Protein AF-A0A813SRH2-F1 (afdb_monomer_lite)

Structure (mmCIF, N/CA/C/O backbone):
data_AF-A0A813SRH2-F1
#
_entry.id   AF-A0A813SRH2-F1
#
loop_
_atom_site.group_PDB
_atom_site.id
_atom_site.type_symbol
_atom_site.label_atom_id
_atom_site.label_alt_id
_atom_site.label_comp_id
_atom_site.label_asym_id
_atom_site.label_entity_id
_atom_site.label_seq_id
_atom_site.pdbx_PDB_ins_code
_atom_site.Cartn_x
_atom_site.Cartn_y
_atom_site.Cartn_z
_atom_site.occupancy
_atom_site.B_iso_or_equiv
_atom_site.auth_seq_id
_atom_site.auth_comp_id
_atom_site.auth_asym_id
_atom_site.auth_atom_id
_atom_site.pdbx_PDB_model_num
ATOM 1 N N . MET A 1 1 ? -6.464 27.653 -8.911 1.00 38.38 1 MET A N 1
ATOM 2 C CA . MET A 1 1 ? -5.800 26.621 -9.735 1.00 38.38 1 MET A CA 1
ATOM 3 C C . MET A 1 1 ? -6.261 25.279 -9.213 1.00 38.38 1 MET A C 1
ATOM 5 O O . MET A 1 1 ? -5.975 24.974 -8.065 1.00 38.38 1 MET A O 1
ATOM 9 N N . VAL A 1 2 ? -7.042 24.533 -9.989 1.00 41.81 2 VAL A N 1
ATOM 10 C CA . VAL A 1 2 ? -7.444 23.172 -9.614 1.00 41.81 2 VAL A CA 1
ATOM 11 C C . VAL A 1 2 ? -6.166 22.332 -9.645 1.00 41.81 2 VAL A C 1
ATOM 13 O O . VAL A 1 2 ? -5.562 22.202 -10.708 1.00 41.81 2 VAL A O 1
ATOM 16 N N . HIS A 1 3 ? -5.681 21.856 -8.495 1.00 52.59 3 HIS A N 1
ATOM 17 C CA . HIS A 1 3 ? -4.683 20.788 -8.496 1.00 52.59 3 HIS A CA 1
ATOM 18 C C . HIS A 1 3 ? -5.364 19.596 -9.169 1.00 52.59 3 HIS A C 1
ATOM 20 O O . HI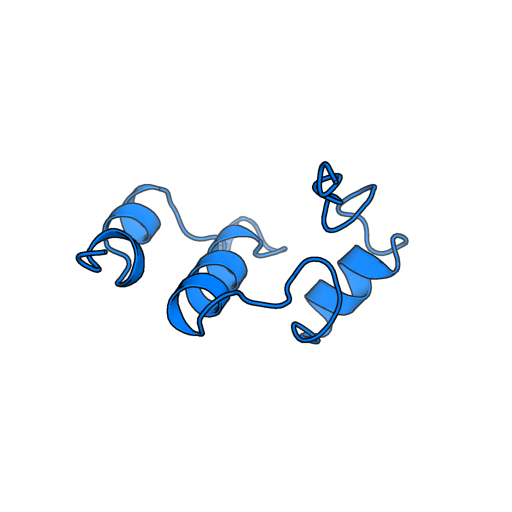S A 1 3 ? -6.269 19.005 -8.595 1.00 52.59 3 HIS A O 1
ATOM 26 N N . MET A 1 4 ? -5.006 19.301 -10.422 1.00 47.56 4 MET A N 1
ATOM 27 C CA . MET A 1 4 ? -5.341 18.013 -11.016 1.00 47.56 4 MET A CA 1
ATOM 28 C C . MET A 1 4 ? -4.697 16.962 -10.118 1.00 47.56 4 MET A C 1
ATOM 30 O O . MET A 1 4 ? -3.469 16.865 -10.081 1.00 47.56 4 MET A O 1
ATOM 34 N N . GLU A 1 5 ? -5.514 16.250 -9.347 1.00 64.19 5 GLU A N 1
ATOM 35 C CA . GLU A 1 5 ? -5.096 15.108 -8.543 1.00 64.19 5 GLU A CA 1
ATOM 36 C C . GLU A 1 5 ? -4.493 14.072 -9.496 1.00 64.19 5 GLU A C 1
ATOM 38 O O . GLU A 1 5 ? -5.197 13.321 -10.170 1.00 64.19 5 GLU A O 1
ATOM 43 N N . LYS A 1 6 ? -3.167 14.103 -9.648 1.00 76.00 6 LYS A N 1
ATOM 44 C CA . LYS A 1 6 ? -2.458 13.114 -10.451 1.00 76.00 6 LYS A CA 1
ATOM 45 C C . LYS A 1 6 ? -2.532 11.791 -9.705 1.00 76.00 6 LYS A C 1
ATOM 47 O O . LYS A 1 6 ? -2.068 11.698 -8.572 1.00 76.00 6 LYS A O 1
ATOM 52 N N . LEU A 1 7 ? -3.097 10.781 -10.359 1.00 85.12 7 LEU A N 1
ATOM 53 C CA . LEU A 1 7 ? -2.999 9.402 -9.900 1.00 85.12 7 LEU A CA 1
ATOM 54 C C . LEU A 1 7 ? -1.518 8.998 -9.787 1.00 85.12 7 LEU A C 1
ATOM 56 O O . LEU A 1 7 ? -0.688 9.503 -10.549 1.00 85.12 7 LEU A O 1
ATOM 60 N N . PRO A 1 8 ? -1.177 8.097 -8.852 1.00 87.12 8 PRO A N 1
ATOM 61 C CA . PRO A 1 8 ? 0.213 7.735 -8.592 1.00 87.12 8 PRO A CA 1
ATOM 62 C C . PRO A 1 8 ? 0.875 6.935 -9.709 1.00 87.12 8 PRO A C 1
ATOM 64 O O . PRO A 1 8 ? 2.089 6.990 -9.858 1.00 87.12 8 PRO A O 1
ATOM 67 N N . TRP A 1 9 ? 0.087 6.244 -10.520 1.00 90.81 9 TRP A N 1
ATOM 68 C CA . TRP A 1 9 ? 0.526 5.508 -11.700 1.00 90.81 9 TRP A CA 1
ATOM 69 C C . TRP A 1 9 ? -0.654 5.355 -12.657 1.00 90.81 9 TRP A C 1
ATOM 71 O O . TRP A 1 9 ? -1.812 5.525 -12.261 1.00 90.81 9 TRP A O 1
ATOM 81 N N . SER A 1 10 ? -0.362 5.026 -13.914 1.00 91.00 10 SER A N 1
ATOM 82 C CA . SER A 1 10 ? -1.399 4.748 -14.916 1.00 91.00 10 SER A CA 1
ATOM 83 C C . SER A 1 10 ? -1.949 3.334 -14.735 1.00 91.00 10 SER A C 1
ATOM 85 O O . SER A 1 10 ? -3.157 3.116 -14.824 1.00 91.00 10 SER A O 1
ATOM 87 N N . THR A 1 11 ? -1.068 2.380 -14.426 1.00 92.62 11 THR A N 1
ATOM 88 C CA . THR A 1 11 ? -1.411 0.974 -14.171 1.00 92.62 11 THR A CA 1
ATOM 89 C C . THR A 1 11 ? -0.546 0.397 -13.055 1.00 92.62 11 THR A C 1
ATOM 91 O O . THR A 1 11 ? 0.640 0.694 -12.985 1.00 92.62 11 THR A O 1
ATOM 94 N N . ALA A 1 12 ? -1.115 -0.461 -12.202 1.00 93.75 12 ALA A N 1
ATOM 95 C CA . ALA A 1 12 ? -0.376 -1.176 -11.155 1.00 93.75 12 ALA A CA 1
ATOM 96 C C . ALA A 1 12 ? 0.376 -2.392 -11.736 1.00 93.75 12 ALA A C 1
ATOM 98 O O . ALA A 1 12 ? 0.072 -3.538 -11.404 1.00 93.75 12 ALA A O 1
ATOM 99 N N . ALA A 1 13 ? 1.298 -2.126 -12.660 1.00 94.75 13 ALA A N 1
ATOM 100 C CA . ALA A 1 13 ? 2.096 -3.113 -13.382 1.00 94.75 13 ALA A CA 1
ATOM 101 C C . ALA A 1 13 ? 3.572 -2.684 -13.370 1.00 94.75 13 ALA A C 1
ATOM 103 O O . ALA A 1 13 ? 3.856 -1.487 -13.350 1.00 94.75 13 ALA A O 1
ATOM 104 N N . GLU A 1 14 ? 4.514 -3.627 -13.335 1.00 92.69 14 GLU A N 1
ATOM 105 C CA . GLU A 1 14 ? 5.947 -3.315 -13.180 1.00 92.69 14 GLU A CA 1
ATOM 106 C C . GLU A 1 14 ? 6.544 -2.522 -14.353 1.00 92.69 14 GLU A C 1
ATOM 108 O O . GLU A 1 14 ? 7.612 -1.925 -14.215 1.00 92.69 14 GLU A O 1
ATOM 113 N N . GLU A 1 15 ? 5.869 -2.512 -15.499 1.00 95.12 15 GLU A N 1
ATOM 114 C CA . GLU A 1 15 ? 6.226 -1.724 -16.677 1.00 95.12 15 GLU A CA 1
ATOM 115 C C . GLU A 1 15 ? 5.915 -0.231 -16.491 1.00 95.12 15 GLU A C 1
ATOM 117 O O . GLU A 1 15 ? 6.511 0.616 -17.161 1.00 95.12 15 GLU A O 1
ATOM 122 N N . ASP A 1 16 ? 4.997 0.110 -15.579 1.00 94.12 16 ASP A N 1
ATOM 123 C CA . ASP A 1 16 ? 4.732 1.492 -15.194 1.00 94.12 16 ASP A CA 1
ATOM 124 C C . ASP A 1 16 ? 5.855 1.976 -14.271 1.00 94.12 16 ASP A C 1
ATOM 126 O O . ASP A 1 16 ? 6.035 1.494 -13.151 1.00 94.12 16 ASP A O 1
ATOM 130 N N . HIS A 1 17 ? 6.625 2.955 -14.747 1.00 91.19 17 HIS A N 1
ATOM 131 C CA . HIS A 1 17 ? 7.778 3.482 -14.022 1.00 91.19 17 HIS A CA 1
ATOM 132 C C . HIS A 1 17 ? 7.414 4.040 -12.638 1.00 91.19 17 HIS A C 1
ATOM 134 O O . HIS A 1 17 ? 8.179 3.863 -11.688 1.00 91.19 17 HIS A O 1
ATOM 140 N N . SER A 1 18 ? 6.246 4.674 -12.499 1.00 89.88 18 SER A N 1
ATOM 141 C CA . SER A 1 18 ? 5.806 5.245 -11.224 1.00 89.88 18 SER A CA 1
ATOM 142 C C . SER A 1 18 ? 5.389 4.149 -10.246 1.00 89.88 18 SER A C 1
ATOM 144 O O . SER A 1 18 ? 5.713 4.227 -9.060 1.00 89.88 18 SER A O 1
ATOM 146 N N . TYR A 1 19 ? 4.728 3.093 -10.735 1.00 92.38 19 TYR A N 1
ATOM 147 C CA . TYR A 1 19 ? 4.427 1.925 -9.907 1.00 92.38 19 TYR A CA 1
ATOM 148 C C . TYR A 1 19 ? 5.701 1.180 -9.50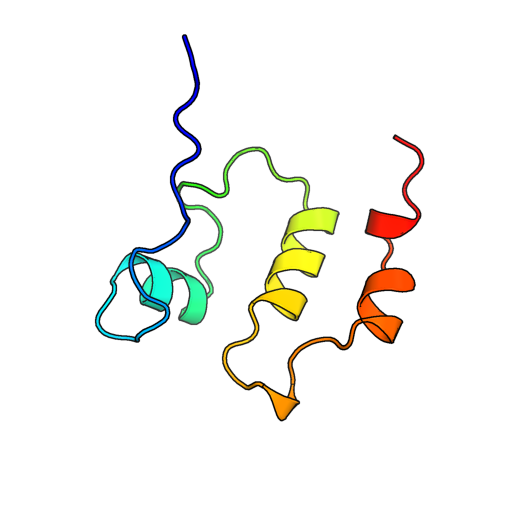0 1.00 92.38 19 TYR A C 1
ATOM 150 O O . TYR A 1 19 ? 5.860 0.836 -8.332 1.00 92.38 19 TYR A O 1
ATOM 158 N N . LYS A 1 20 ? 6.653 0.988 -10.419 1.00 93.12 20 LYS A N 1
ATOM 159 C CA . LYS A 1 20 ? 7.930 0.334 -10.105 1.00 93.12 20 LYS A CA 1
ATOM 160 C C . LYS A 1 20 ? 8.735 1.111 -9.063 1.00 93.12 20 LYS A C 1
ATOM 162 O O . LYS A 1 20 ? 9.190 0.520 -8.094 1.00 93.12 20 LYS A O 1
ATOM 167 N N . THR A 1 21 ? 8.804 2.435 -9.197 1.00 90.88 21 THR A N 1
ATOM 168 C CA . THR A 1 21 ? 9.435 3.323 -8.203 1.00 90.88 21 THR A CA 1
ATOM 169 C C . THR A 1 21 ? 8.822 3.143 -6.806 1.00 90.88 21 THR A C 1
ATOM 171 O O . THR A 1 21 ? 9.547 3.067 -5.814 1.00 90.88 21 THR A O 1
ATOM 174 N N . TRP A 1 22 ? 7.493 2.994 -6.726 1.00 90.69 22 TRP A N 1
ATOM 175 C CA . TRP A 1 22 ? 6.803 2.670 -5.473 1.00 90.69 22 TRP A CA 1
ATOM 176 C C . TRP A 1 22 ? 7.220 1.303 -4.913 1.00 90.69 22 TRP A C 1
ATOM 178 O O . TRP A 1 22 ? 7.503 1.190 -3.720 1.00 90.69 22 TRP A O 1
ATOM 188 N N . LEU A 1 23 ? 7.291 0.270 -5.759 1.00 91.69 23 LEU A N 1
ATOM 189 C CA . LEU A 1 23 ? 7.731 -1.070 -5.347 1.00 91.69 23 LEU A CA 1
ATOM 190 C C . LEU A 1 23 ? 9.182 -1.093 -4.853 1.00 91.69 23 LEU A C 1
ATOM 192 O O . LEU A 1 23 ? 9.482 -1.804 -3.893 1.00 91.69 23 LEU A O 1
ATOM 196 N N . ASP A 1 24 ? 10.052 -0.288 -5.461 1.00 90.94 24 ASP A N 1
ATOM 197 C CA . ASP A 1 24 ? 11.463 -0.150 -5.087 1.00 90.94 24 ASP A CA 1
ATOM 198 C C . ASP A 1 24 ? 11.654 0.629 -3.767 1.00 90.94 24 ASP A C 1
ATOM 200 O O . ASP A 1 24 ? 12.757 0.694 -3.219 1.00 90.94 24 ASP A O 1
ATOM 204 N N . GLY A 1 25 ? 10.572 1.181 -3.208 1.00 86.00 25 GLY A N 1
ATOM 205 C CA . GLY A 1 25 ? 10.554 1.828 -1.900 1.00 86.00 25 GLY A CA 1
ATOM 206 C C . GLY A 1 25 ? 10.891 3.320 -1.921 1.00 86.00 25 GLY A C 1
ATOM 207 O O . GLY A 1 25 ? 11.037 3.921 -0.846 1.00 86.00 25 GLY A O 1
ATOM 208 N N . ASP A 1 26 ? 10.977 3.938 -3.102 1.00 82.25 26 ASP A N 1
ATOM 209 C CA . ASP A 1 26 ? 11.080 5.391 -3.220 1.00 82.25 26 ASP A CA 1
ATOM 210 C C . ASP A 1 26 ? 9.686 6.028 -3.140 1.00 82.25 26 ASP A C 1
ATOM 212 O O . ASP A 1 26 ? 8.888 6.041 -4.077 1.00 82.25 26 ASP A O 1
ATOM 216 N N . HIS A 1 27 ? 9.397 6.567 -1.959 1.00 75.56 27 HIS A N 1
ATOM 217 C CA . HIS A 1 27 ? 8.118 7.184 -1.618 1.00 75.56 27 HIS A CA 1
ATOM 218 C C . HIS A 1 27 ? 8.202 8.720 -1.571 1.00 75.56 27 HIS A C 1
ATOM 220 O O . HIS A 1 27 ? 7.275 9.366 -1.079 1.00 75.56 27 HIS A O 1
ATOM 226 N N . GLY A 1 28 ? 9.327 9.304 -2.007 1.00 65.56 28 GLY A N 1
ATOM 227 C CA . GLY A 1 28 ? 9.579 10.749 -1.976 1.00 65.56 28 GLY A CA 1
ATOM 228 C C . GLY A 1 28 ? 9.112 11.501 -3.227 1.00 65.56 28 GLY A C 1
ATOM 229 O O . GLY A 1 28 ? 9.181 12.729 -3.259 1.00 65.56 28 GLY A O 1
ATOM 230 N N . TYR A 1 29 ? 8.648 10.786 -4.255 1.00 66.69 29 TYR A N 1
ATOM 231 C CA . TYR A 1 29 ? 8.281 11.353 -5.553 1.00 66.69 29 TYR A CA 1
ATOM 232 C C . TYR A 1 29 ? 6.793 11.755 -5.655 1.00 66.69 29 TYR A C 1
ATOM 234 O O . TYR A 1 29 ? 5.935 11.284 -4.906 1.00 66.69 29 TYR A O 1
ATOM 242 N N . HIS A 1 30 ? 6.460 12.638 -6.604 1.00 61.84 30 HIS A N 1
ATOM 243 C CA . HIS A 1 30 ? 5.071 12.979 -6.937 1.00 61.84 30 HIS A CA 1
ATOM 244 C C . HIS A 1 30 ? 4.256 11.743 -7.370 1.00 61.84 30 HIS A C 1
ATOM 246 O O . HIS A 1 30 ? 4.772 10.922 -8.114 1.00 61.84 30 HIS A O 1
ATOM 252 N N . PRO A 1 31 ? 2.976 11.598 -6.977 1.00 67.56 31 PRO A N 1
ATOM 253 C CA . PRO A 1 31 ? 2.095 12.581 -6.345 1.00 67.56 31 PRO A CA 1
ATOM 254 C C . PRO A 1 31 ? 2.075 12.517 -4.810 1.00 67.56 31 PRO A C 1
ATOM 256 O O . PRO A 1 31 ? 1.176 13.086 -4.198 1.00 67.56 31 PRO A O 1
ATOM 259 N N . TRP A 1 32 ? 3.058 11.883 -4.170 1.00 72.06 32 TRP A N 1
ATOM 260 C CA . TRP A 1 32 ? 3.084 11.723 -2.715 1.00 72.06 32 TRP A CA 1
ATOM 261 C C . TRP A 1 32 ? 3.583 12.921 -1.852 1.00 72.06 32 TRP A C 1
ATOM 263 O O . TRP A 1 32 ? 3.697 12.721 -0.639 1.00 72.06 32 TRP A O 1
ATOM 273 N N . PRO A 1 33 ? 3.882 14.158 -2.334 1.00 57.00 33 PRO A N 1
ATOM 274 C CA . PRO A 1 33 ? 4.448 15.182 -1.469 1.00 57.00 33 PRO A CA 1
ATOM 275 C C . PRO A 1 33 ? 3.369 15.878 -0.640 1.00 57.00 33 PRO A C 1
ATOM 277 O O . PRO A 1 33 ? 2.288 16.205 -1.121 1.00 57.00 33 PRO A O 1
ATOM 280 N N . GLY A 1 34 ? 3.711 16.137 0.622 1.00 60.25 34 GLY A N 1
ATOM 281 C CA . GLY A 1 34 ? 2.844 16.782 1.614 1.00 60.25 34 GLY A CA 1
ATOM 282 C C . GLY A 1 34 ? 2.108 15.805 2.532 1.00 60.25 34 GLY A C 1
ATOM 283 O O . GLY A 1 34 ? 1.419 16.232 3.455 1.00 60.25 34 GLY A O 1
ATOM 284 N N . ILE A 1 35 ? 2.271 14.501 2.316 1.00 65.88 35 ILE A N 1
ATOM 285 C CA . ILE A 1 35 ? 1.629 13.465 3.119 1.00 65.88 35 ILE A CA 1
ATOM 286 C C . ILE A 1 35 ? 2.462 13.22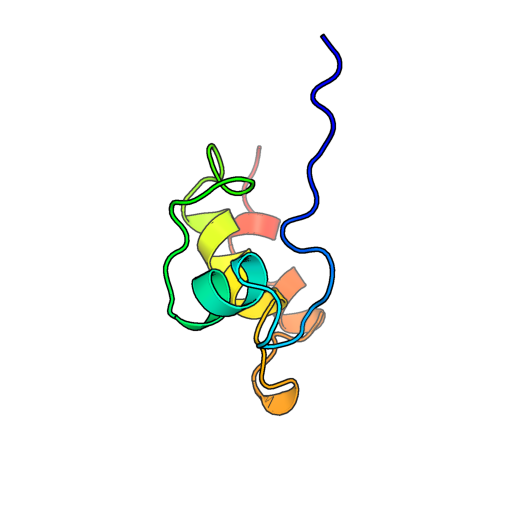2 4.385 1.00 65.88 35 ILE A C 1
ATOM 288 O O . ILE A 1 35 ? 3.660 12.947 4.309 1.00 65.88 35 ILE A O 1
ATOM 292 N N . ASN A 1 36 ? 1.837 13.347 5.561 1.00 78.12 36 ASN A N 1
ATOM 293 C CA . ASN A 1 36 ? 2.518 13.114 6.835 1.00 78.12 36 ASN A CA 1
ATOM 294 C C . ASN A 1 36 ? 3.037 11.659 6.931 1.00 78.12 36 ASN A C 1
ATOM 296 O O . ASN A 1 36 ? 2.544 10.756 6.249 1.00 78.12 36 ASN A O 1
ATOM 300 N N . SER A 1 37 ? 4.028 11.410 7.794 1.00 81.06 37 SER A N 1
ATOM 301 C CA . SER A 1 37 ? 4.635 10.076 7.932 1.00 81.06 37 SER A CA 1
ATOM 302 C C . SER A 1 37 ? 3.627 8.987 8.316 1.00 81.06 37 SER A C 1
ATOM 304 O O . SER A 1 37 ? 3.752 7.859 7.853 1.00 81.06 37 SER A O 1
ATOM 306 N N . THR A 1 38 ? 2.590 9.323 9.093 1.00 84.38 38 THR A N 1
ATOM 307 C CA . THR A 1 38 ? 1.553 8.362 9.509 1.00 84.38 38 THR A CA 1
ATOM 308 C C . THR A 1 38 ? 0.705 7.894 8.323 1.00 84.38 38 THR A C 1
ATOM 310 O O . THR A 1 38 ? 0.443 6.703 8.183 1.00 84.38 38 THR A O 1
ATOM 313 N N . ILE A 1 39 ? 0.319 8.808 7.433 1.00 86.25 39 ILE A N 1
ATOM 314 C CA . ILE A 1 39 ? -0.433 8.483 6.219 1.00 86.25 39 ILE A CA 1
ATOM 315 C C . ILE A 1 39 ? 0.456 7.706 5.246 1.00 86.25 39 ILE A C 1
ATOM 317 O O . ILE A 1 39 ? -0.015 6.750 4.637 1.00 86.25 39 ILE A O 1
ATOM 321 N N . ASN A 1 40 ? 1.738 8.065 5.110 1.00 85.00 40 ASN A N 1
ATOM 322 C CA . ASN A 1 40 ? 2.669 7.320 4.256 1.00 85.00 40 ASN A CA 1
ATOM 323 C C . ASN A 1 40 ? 2.762 5.846 4.699 1.00 85.00 40 ASN A C 1
ATOM 325 O O . ASN A 1 40 ? 2.608 4.935 3.884 1.00 85.00 40 ASN A O 1
ATOM 329 N N . ASP A 1 41 ? 2.888 5.604 6.005 1.00 87.69 41 ASP A N 1
ATOM 3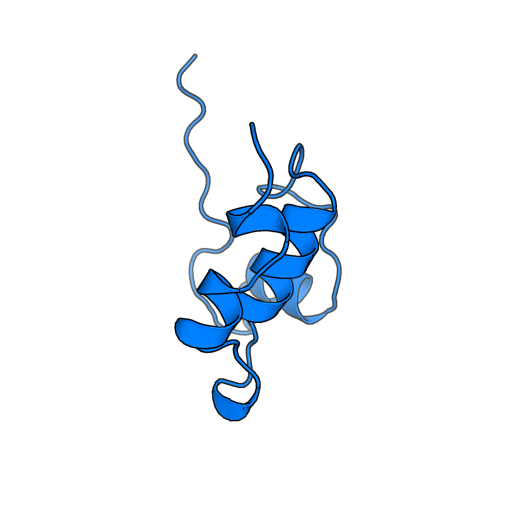30 C CA . ASP A 1 41 ? 2.919 4.251 6.569 1.00 87.69 41 ASP A CA 1
ATOM 331 C C . ASP A 1 41 ? 1.601 3.480 6.371 1.00 87.69 41 ASP A C 1
ATOM 333 O O . ASP A 1 41 ? 1.605 2.253 6.211 1.00 87.69 41 ASP A O 1
ATOM 337 N N . LEU A 1 42 ? 0.459 4.172 6.355 1.00 91.31 42 LEU A N 1
ATOM 338 C CA . LEU A 1 42 ? -0.824 3.575 5.988 1.00 91.31 42 LEU A CA 1
ATOM 339 C C . LEU A 1 42 ? -0.885 3.215 4.498 1.00 91.31 42 LEU A C 1
ATOM 341 O O . LEU A 1 42 ? -1.201 2.071 4.161 1.00 91.31 42 LEU A O 1
ATOM 345 N N . LEU A 1 43 ? -0.518 4.142 3.613 1.00 90.50 43 LEU A N 1
ATOM 346 C CA . LEU A 1 43 ? -0.513 3.929 2.163 1.00 90.50 43 LEU A CA 1
ATOM 347 C C . LEU A 1 43 ? 0.398 2.765 1.761 1.00 90.50 43 LEU A C 1
ATOM 349 O O . LEU A 1 43 ? -0.012 1.934 0.954 1.00 90.50 43 LEU A O 1
ATOM 353 N N . ARG A 1 44 ? 1.574 2.626 2.384 1.00 90.44 44 ARG A N 1
ATOM 354 C CA . ARG A 1 44 ? 2.482 1.476 2.189 1.00 90.44 44 ARG A CA 1
ATOM 355 C C . ARG A 1 44 ? 1.825 0.128 2.455 1.00 90.44 44 ARG A C 1
ATOM 357 O O . ARG A 1 44 ? 2.063 -0.836 1.732 1.00 90.44 44 ARG A O 1
ATOM 364 N N . ARG A 1 45 ? 0.981 0.045 3.484 1.00 93.62 45 ARG A N 1
ATOM 365 C CA . ARG A 1 45 ? 0.267 -1.193 3.824 1.00 93.62 45 ARG A CA 1
ATOM 366 C C . ARG A 1 45 ? -0.962 -1.429 2.950 1.00 93.62 45 ARG A C 1
ATOM 368 O O . ARG A 1 45 ? -1.283 -2.582 2.663 1.00 93.62 45 ARG A O 1
ATOM 375 N N . MET A 1 46 ? -1.634 -0.362 2.519 1.00 94.19 46 MET A N 1
ATOM 376 C CA . MET A 1 46 ? -2.794 -0.441 1.624 1.00 94.19 46 MET A CA 1
ATOM 377 C C . MET A 1 46 ? -2.400 -0.786 0.184 1.00 94.19 46 MET A C 1
ATOM 379 O O . MET A 1 46 ? -3.070 -1.586 -0.463 1.00 94.19 46 MET A O 1
ATOM 383 N N . LEU A 1 47 ? -1.302 -0.217 -0.310 1.00 93.44 47 LEU A N 1
ATOM 384 C CA . LEU A 1 47 ? -0.805 -0.377 -1.680 1.00 93.44 47 LEU A CA 1
ATOM 385 C C . LEU A 1 47 ? 0.303 -1.440 -1.761 1.00 93.44 47 LEU A C 1
ATOM 387 O O . LEU A 1 47 ? 1.194 -1.373 -2.608 1.00 93.44 47 LEU A O 1
ATOM 391 N N . MET A 1 48 ? 0.242 -2.434 -0.870 1.00 94.19 48 MET A N 1
ATOM 392 C CA . MET A 1 48 ? 1.112 -3.604 -0.901 1.00 94.19 48 MET A CA 1
ATOM 393 C C . MET A 1 48 ? 0.851 -4.410 -2.178 1.00 94.19 48 MET A C 1
ATOM 395 O O . MET A 1 48 ? -0.296 -4.780 -2.469 1.00 94.19 48 MET A O 1
ATOM 399 N N . HIS A 1 49 ? 1.925 -4.698 -2.916 1.00 94.94 49 HIS A N 1
ATOM 400 C CA . HIS A 1 49 ? 1.870 -5.485 -4.147 1.00 94.94 49 HIS A CA 1
ATOM 401 C C . HIS A 1 49 ? 1.310 -6.883 -3.890 1.00 94.94 49 HIS A C 1
ATOM 403 O O . HIS A 1 49 ? 0.297 -7.256 -4.477 1.00 94.94 49 HIS A O 1
ATOM 409 N N . ASP A 1 50 ? 1.916 -7.604 -2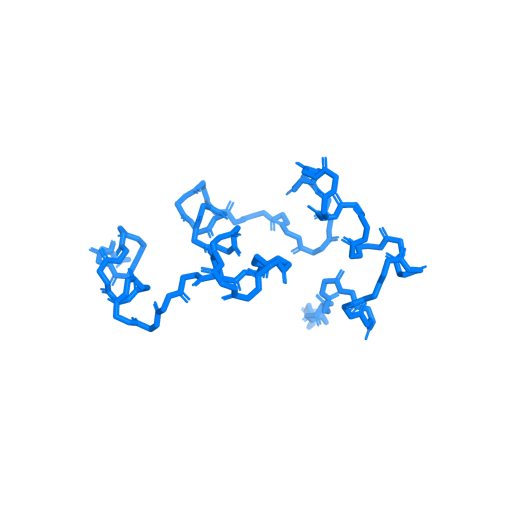.944 1.00 95.38 50 ASP A N 1
ATOM 410 C CA . ASP A 1 50 ? 1.453 -8.919 -2.513 1.00 95.38 50 ASP A CA 1
ATOM 411 C C . ASP A 1 50 ? 0.097 -8.799 -1.786 1.00 95.38 50 ASP A C 1
ATOM 413 O O . ASP A 1 50 ? 0.037 -8.240 -0.682 1.00 95.38 50 ASP A O 1
ATOM 417 N N . PRO A 1 51 ? -1.004 -9.322 -2.361 1.00 95.69 51 PRO A N 1
ATOM 418 C CA . PRO A 1 51 ? -2.324 -9.228 -1.752 1.00 95.69 51 PRO A CA 1
ATOM 419 C C . PRO A 1 51 ? -2.427 -10.000 -0.430 1.00 95.69 51 PRO A C 1
ATOM 421 O O . PRO A 1 51 ? -3.215 -9.599 0.423 1.00 95.69 51 PRO A O 1
ATOM 424 N N . GLY A 1 52 ? -1.628 -11.055 -0.217 1.00 97.19 52 GLY A N 1
ATOM 425 C CA . GLY A 1 52 ? -1.607 -11.816 1.039 1.00 97.19 52 GLY A CA 1
ATOM 426 C C . GLY A 1 52 ? -0.957 -11.058 2.200 1.00 97.19 52 GLY A C 1
ATOM 427 O O . GLY A 1 52 ? -1.171 -11.399 3.361 1.00 97.19 52 GLY A O 1
ATOM 428 N N . ARG A 1 53 ? -0.188 -10.008 1.888 1.00 96.06 53 ARG A N 1
ATOM 429 C CA . ARG A 1 53 ? 0.458 -9.107 2.857 1.00 96.06 53 ARG A CA 1
ATOM 430 C C . ARG A 1 53 ? -0.210 -7.733 2.932 1.00 96.06 53 ARG A C 1
ATOM 432 O O . ARG A 1 53 ? 0.230 -6.885 3.709 1.00 96.06 53 ARG A O 1
ATOM 439 N N . ARG A 1 54 ? -1.222 -7.481 2.098 1.00 97.44 54 ARG A N 1
ATOM 440 C CA . ARG A 1 54 ? -1.950 -6.211 2.054 1.00 97.44 54 ARG A CA 1
ATOM 441 C C . ARG A 1 54 ? -2.832 -6.081 3.285 1.00 97.44 54 ARG A C 1
ATOM 443 O O . ARG A 1 54 ? -3.532 -7.024 3.642 1.00 97.44 54 ARG A O 1
ATOM 450 N N . ALA A 1 55 ? -2.816 -4.905 3.909 1.00 97.19 55 ALA A N 1
ATOM 451 C CA . ALA A 1 55 ? -3.646 -4.670 5.082 1.00 97.19 55 ALA A CA 1
ATOM 452 C C . ALA A 1 55 ? -5.130 -4.863 4.752 1.00 97.19 55 ALA A C 1
ATOM 454 O O . ALA A 1 55 ? -5.654 -4.356 3.755 1.00 97.19 55 ALA A O 1
ATOM 455 N N . THR A 1 56 ? -5.806 -5.585 5.631 1.00 97.31 56 THR A N 1
ATOM 456 C CA . THR A 1 56 ? -7.252 -5.768 5.607 1.00 97.31 56 THR A CA 1
ATOM 457 C C . THR A 1 56 ? -7.962 -4.494 6.060 1.00 97.31 56 THR A C 1
ATOM 459 O O . THR A 1 56 ? -7.406 -3.667 6.783 1.00 97.31 56 THR A O 1
ATOM 462 N N . ILE A 1 57 ? -9.245 -4.363 5.713 1.00 96.31 57 ILE A N 1
ATOM 463 C CA . ILE A 1 57 ? -10.085 -3.245 6.178 1.00 96.31 57 ILE A CA 1
ATOM 464 C C . ILE A 1 57 ? -10.078 -3.155 7.710 1.00 96.31 57 ILE A C 1
ATOM 466 O O . ILE A 1 57 ? -9.986 -2.062 8.260 1.00 96.31 57 ILE A O 1
ATOM 470 N N . LYS A 1 58 ? -10.118 -4.2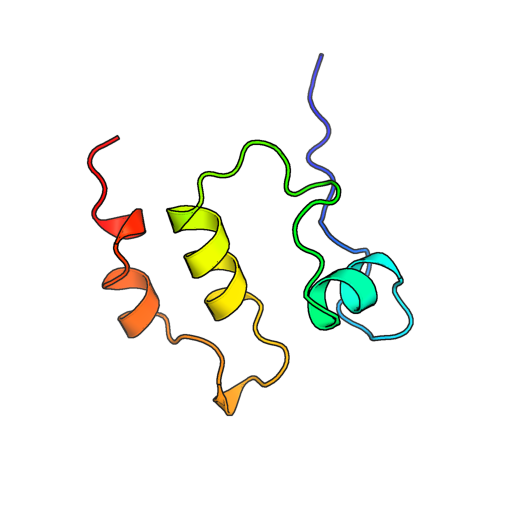98 8.407 1.00 96.69 58 LYS A N 1
ATOM 471 C CA . LYS A 1 58 ? -10.072 -4.338 9.874 1.00 96.69 58 LYS A CA 1
ATOM 472 C C . LYS A 1 58 ? -8.775 -3.733 10.419 1.00 96.69 58 LYS A C 1
ATOM 474 O O . LYS A 1 58 ? -8.827 -2.960 11.367 1.00 96.69 58 LYS A O 1
ATOM 479 N N . GLU A 1 59 ? -7.630 -4.059 9.825 1.00 95.81 59 GLU A N 1
ATOM 480 C CA . GLU A 1 59 ? -6.332 -3.505 10.234 1.00 95.81 59 GLU A CA 1
ATOM 481 C C . GLU A 1 59 ? -6.198 -2.021 9.887 1.00 95.81 59 GLU A C 1
ATOM 483 O O . GLU A 1 59 ? -5.614 -1.266 10.661 1.00 95.81 59 GLU A O 1
ATOM 488 N N . ILE A 1 60 ? -6.758 -1.593 8.750 1.00 94.81 60 ILE A N 1
ATOM 489 C CA . ILE A 1 60 ? -6.798 -0.181 8.343 1.00 94.81 60 ILE A CA 1
ATOM 490 C C . ILE A 1 60 ? -7.620 0.638 9.338 1.00 94.81 60 ILE A C 1
ATOM 492 O O . ILE A 1 60 ? -7.152 1.676 9.791 1.00 94.81 60 ILE A O 1
ATOM 496 N N . LEU A 1 61 ? -8.806 0.164 9.730 1.00 93.31 61 LEU A N 1
ATOM 497 C CA . LEU A 1 61 ? -9.664 0.851 10.703 1.00 93.31 61 LEU A CA 1
ATOM 498 C C . LEU A 1 61 ? -9.008 1.000 12.081 1.00 93.31 61 LEU A C 1
ATOM 500 O O . LEU A 1 61 ? -9.361 1.906 12.823 1.00 93.31 61 LEU A O 1
ATOM 504 N N . CYS A 1 62 ? -8.058 0.132 12.427 1.00 92.88 62 CYS A N 1
ATOM 505 C CA . CYS A 1 62 ? -7.286 0.237 13.663 1.00 92.88 62 CYS A CA 1
ATOM 506 C C . CYS A 1 62 ? -6.010 1.084 13.521 1.00 92.88 62 CYS A C 1
ATOM 508 O O . CYS A 1 62 ? -5.252 1.193 14.488 1.00 92.88 62 CYS A O 1
ATOM 510 N N . ASP A 1 63 ? -5.737 1.649 12.343 1.00 91.50 63 ASP A N 1
ATOM 511 C CA . ASP A 1 63 ? -4.515 2.404 12.107 1.00 91.50 63 ASP A CA 1
ATOM 512 C C . ASP A 1 63 ? -4.457 3.720 12.893 1.00 91.50 63 ASP A C 1
ATOM 514 O O . ASP A 1 63 ? -5.466 4.383 13.130 1.00 91.50 63 ASP A O 1
ATOM 518 N N . LYS A 1 64 ? -3.236 4.140 13.241 1.00 88.88 64 LYS A N 1
ATOM 519 C CA . LYS A 1 64 ? -2.983 5.403 13.940 1.00 88.88 64 LYS A CA 1
ATOM 520 C C . LYS A 1 64 ? -3.559 6.600 13.193 1.00 88.88 64 LYS A C 1
ATOM 522 O O . LYS A 1 64 ? -4.113 7.470 13.853 1.00 88.88 64 LYS A O 1
ATOM 527 N N . TRP A 1 65 ? -3.449 6.653 11.863 1.00 88.00 65 TRP A N 1
ATOM 528 C CA . TRP A 1 65 ? -3.988 7.773 11.093 1.00 88.00 65 TRP A CA 1
ATOM 529 C C . TRP A 1 65 ? -5.515 7.858 11.186 1.00 88.00 65 TRP A C 1
ATOM 531 O O . TRP A 1 65 ? -6.045 8.947 11.375 1.00 88.00 65 TRP A O 1
ATOM 541 N N . MET A 1 66 ? -6.219 6.721 11.155 1.00 87.38 66 MET A N 1
ATOM 542 C CA . MET A 1 66 ? -7.686 6.686 11.277 1.00 87.38 66 MET A CA 1
ATOM 543 C C . MET A 1 66 ? -8.187 7.207 12.629 1.00 87.38 66 MET A C 1
ATOM 545 O O . MET A 1 66 ? -9.338 7.622 12.748 1.00 87.38 66 MET A O 1
ATOM 549 N N . HIS A 1 67 ? -7.326 7.189 13.646 1.00 84.56 67 HIS A N 1
ATOM 550 C CA . HIS A 1 67 ? -7.625 7.665 14.993 1.00 84.56 67 HIS A CA 1
ATOM 551 C C . HIS A 1 67 ? -6.895 8.969 15.354 1.00 84.56 67 HIS A C 1
ATOM 553 O O . HIS A 1 67 ? -6.955 9.396 16.509 1.00 84.56 67 HIS A O 1
ATOM 559 N N . GLN A 1 68 ? -6.206 9.614 14.406 1.00 77.50 68 GLN A N 1
ATOM 560 C CA . GLN A 1 68 ? -5.657 10.949 14.628 1.00 77.50 68 GLN A CA 1
ATOM 561 C C . GLN A 1 68 ? -6.806 11.962 14.626 1.00 77.50 68 GLN A C 1
ATOM 563 O O . GLN A 1 68 ? -7.551 12.073 13.657 1.00 77.50 68 GLN A O 1
ATOM 568 N N . VAL A 1 69 ? -6.952 12.698 15.730 1.00 56.75 69 VAL A N 1
ATOM 569 C CA . VAL A 1 69 ? -7.828 13.873 15.781 1.00 56.75 69 VAL A CA 1
ATOM 570 C C . VAL A 1 69 ? -7.181 14.945 14.904 1.00 56.75 69 VAL A C 1
ATOM 572 O O . VAL A 1 69 ? -6.062 15.370 15.194 1.00 56.75 69 VAL A O 1
ATOM 575 N N . ILE A 1 70 ? -7.855 15.297 13.808 1.00 56.44 70 ILE A N 1
ATOM 576 C CA . ILE A 1 70 ? -7.460 16.345 12.854 1.00 56.44 70 ILE A CA 1
ATOM 577 C C . ILE A 1 70 ? -7.871 17.711 13.403 1.00 56.44 70 ILE A C 1
ATOM 579 O O . ILE A 1 70 ? -9.002 17.799 13.937 1.00 56.44 70 ILE A O 1
#

Radius of gyration: 13.27 Å; chains: 1; bounding box: 22×38×32 Å

Sequence (70 aa):
MVHMEKLPWSTAAEEDHSYKTWLDGDHGYHPWPGINSTINDLLRRMLMHDPGRRATIKEILCDKWMHQVI

InterPro domains:
  IPR011009 Protein kinase-like domain superfamily [SSF56112] (15-68)

Foldseek 3Di:
DPPPQDDQFPDCDCVTPSNVCVVVPNQPDPPNPPDDPQVVVLCCQQSPPPPVSRDDPVRSCVGPVVVDDD

pLDDT: mean 83.59, std 14.74, range [38.38, 97.44]

Organism: NCBI:txid433720

Secondary structure (DSSP, 8-state):
-------S-SSSSTTSHHHHHHHTT--SSTT-TT--HHHHHHHHHHT-SSGGGSPPHHHHHTSTGGG---